Protein AF-A0A519EL42-F1 (afdb_monomer_lite)

Structure (mmCIF, N/CA/C/O backbone):
data_AF-A0A519EL42-F1
#
_entry.id   AF-A0A519EL42-F1
#
loop_
_atom_site.group_PDB
_atom_site.id
_atom_site.type_symbol
_atom_site.label_atom_id
_atom_site.label_alt_id
_atom_site.label_comp_id
_atom_site.label_asym_id
_atom_site.label_entity_id
_atom_site.label_seq_id
_atom_site.pdbx_PDB_ins_code
_atom_site.Cartn_x
_atom_site.Cartn_y
_atom_site.Cartn_z
_atom_site.occupancy
_atom_site.B_iso_or_equiv
_atom_site.auth_seq_id
_atom_site.auth_comp_id
_atom_site.auth_asym_id
_atom_site.auth_atom_id
_atom_site.pdbx_PDB_model_num
ATOM 1 N N . MET A 1 1 ? -7.098 2.807 30.749 1.00 61.97 1 MET A N 1
ATOM 2 C CA . MET A 1 1 ? -7.992 2.210 29.725 1.00 61.97 1 MET A CA 1
ATOM 3 C C . MET A 1 1 ? -7.468 0.814 29.404 1.00 61.97 1 MET A C 1
ATOM 5 O O . MET A 1 1 ? -6.264 0.689 29.241 1.00 61.97 1 MET A O 1
ATOM 9 N N . LYS A 1 2 ? -8.307 -0.233 29.389 1.00 83.88 2 LYS A N 1
ATOM 10 C CA . LYS A 1 2 ? -7.864 -1.605 29.059 1.00 83.88 2 LYS A CA 1
ATOM 11 C C . LYS A 1 2 ? -7.739 -1.771 27.538 1.00 83.88 2 LYS A C 1
ATOM 13 O O . LYS A 1 2 ? -8.546 -1.200 26.808 1.00 83.88 2 LYS A O 1
ATOM 18 N N . GLU A 1 3 ? -6.779 -2.570 27.070 1.00 83.12 3 GLU A N 1
ATOM 19 C CA . GLU A 1 3 ? -6.527 -2.780 25.632 1.00 83.12 3 GLU A CA 1
ATOM 20 C C . GLU A 1 3 ? -7.763 -3.302 24.879 1.00 83.12 3 GLU A C 1
ATOM 22 O O . GLU A 1 3 ? -8.059 -2.838 23.781 1.00 83.12 3 GLU A O 1
ATOM 27 N N . SER A 1 4 ? -8.538 -4.203 25.492 1.00 81.56 4 SER A N 1
ATOM 28 C CA . SER A 1 4 ? -9.790 -4.716 24.916 1.00 81.56 4 SER A CA 1
ATOM 29 C C . SER A 1 4 ? -10.806 -3.607 24.637 1.00 81.56 4 SER A C 1
ATOM 31 O O . SER A 1 4 ? -11.377 -3.550 23.554 1.00 81.56 4 SER A O 1
ATOM 33 N N . VAL A 1 5 ? -10.960 -2.665 25.571 1.00 84.06 5 VAL A N 1
ATOM 34 C CA . VAL A 1 5 ? -11.881 -1.526 25.434 1.00 84.06 5 VAL A CA 1
ATOM 35 C C . VAL A 1 5 ? -11.448 -0.606 24.290 1.00 84.06 5 VAL A C 1
ATOM 37 O O . VAL A 1 5 ? -12.293 -0.146 23.521 1.00 84.06 5 VAL A O 1
ATOM 40 N N . LEU A 1 6 ? -10.139 -0.369 24.140 1.00 81.75 6 LEU A N 1
ATOM 41 C CA . LEU A 1 6 ? -9.594 0.420 23.032 1.00 81.75 6 LEU A CA 1
ATOM 42 C C . LEU A 1 6 ? -9.797 -0.288 21.684 1.00 81.75 6 LEU A C 1
ATOM 44 O O . LEU A 1 6 ? -10.223 0.341 20.716 1.00 81.75 6 LEU A O 1
ATOM 48 N N . ARG A 1 7 ? -9.551 -1.601 21.621 1.00 81.44 7 ARG A N 1
ATOM 49 C CA . ARG A 1 7 ? -9.755 -2.405 20.409 1.00 81.44 7 ARG A CA 1
ATOM 50 C C . ARG A 1 7 ? -11.222 -2.401 19.974 1.00 81.44 7 ARG A C 1
ATOM 52 O O . ARG A 1 7 ? -11.506 -2.163 18.803 1.00 81.44 7 ARG A O 1
ATOM 59 N N . ASP A 1 8 ? -12.151 -2.576 20.910 1.00 81.94 8 ASP A N 1
ATOM 60 C CA . ASP A 1 8 ? -13.593 -2.544 20.639 1.00 81.94 8 ASP A CA 1
ATOM 61 C C . ASP A 1 8 ? -14.073 -1.158 20.197 1.00 81.94 8 ASP A C 1
ATOM 63 O O . ASP A 1 8 ? -14.982 -1.036 19.369 1.00 81.94 8 ASP A O 1
ATOM 67 N N . PHE A 1 9 ? -13.479 -0.093 20.738 1.00 80.69 9 PHE A N 1
ATOM 68 C CA . PHE A 1 9 ? -13.749 1.273 20.300 1.00 80.69 9 PHE A CA 1
ATOM 69 C C . PHE A 1 9 ? -13.265 1.513 18.862 1.00 80.69 9 PHE A C 1
ATOM 71 O O . PHE A 1 9 ? -14.038 1.985 18.028 1.00 80.69 9 PHE A O 1
ATOM 78 N N . LEU A 1 10 ? -12.031 1.115 18.535 1.00 79.06 10 LEU A N 1
ATOM 79 C CA . LEU A 1 10 ? -11.478 1.238 17.181 1.00 79.06 10 LEU A CA 1
ATOM 80 C C . LEU A 1 10 ? -12.232 0.366 16.167 1.00 79.06 10 LEU A C 1
ATOM 82 O O . LEU A 1 10 ? -12.498 0.811 15.051 1.00 79.06 10 LEU A O 1
ATOM 86 N N . HIS A 1 11 ? -12.677 -0.830 16.560 1.00 74.25 11 HIS A N 1
ATOM 87 C CA . HIS A 1 11 ? -13.576 -1.644 15.742 1.00 74.25 11 HIS A CA 1
ATOM 88 C C . HIS A 1 11 ? -14.911 -0.941 15.477 1.00 74.25 11 HIS A C 1
ATOM 90 O O . HIS A 1 11 ? -15.387 -0.949 14.341 1.00 74.25 11 HIS A O 1
ATOM 96 N N . ARG A 1 12 ? -15.508 -0.285 16.481 1.00 77.25 12 ARG A N 1
ATOM 97 C CA . ARG A 1 12 ? -16.734 0.504 16.289 1.00 77.25 12 ARG A CA 1
ATOM 98 C C . ARG A 1 12 ? -16.507 1.685 15.347 1.00 77.25 12 ARG A C 1
ATOM 100 O O . ARG A 1 12 ? -17.298 1.864 14.429 1.00 77.25 12 ARG A O 1
ATOM 107 N N . LYS A 1 13 ? -15.401 2.416 15.496 1.00 75.56 13 LYS A N 1
ATOM 108 C CA . LYS A 1 13 ? -15.017 3.496 14.574 1.00 75.56 13 LYS A CA 1
ATOM 109 C C . LYS A 1 13 ? -14.690 3.010 13.162 1.00 75.56 13 LYS A C 1
ATOM 111 O O . LYS A 1 13 ? -14.940 3.729 12.205 1.00 75.56 13 LYS A O 1
ATOM 116 N N . SER A 1 14 ? -14.243 1.765 12.985 1.00 71.44 14 SER A N 1
ATOM 117 C CA . SER A 1 14 ? -14.076 1.224 11.630 1.00 71.44 14 SER A CA 1
ATOM 118 C C . SER A 1 14 ? -15.389 1.036 10.877 1.00 71.44 14 SER A C 1
ATOM 120 O O . SER A 1 14 ? -15.399 1.077 9.650 1.00 71.44 14 SER A O 1
ATOM 122 N N . ARG A 1 15 ? -16.516 0.910 11.593 1.00 71.56 15 ARG A N 1
ATOM 123 C CA . ARG A 1 15 ? -17.845 0.840 10.971 1.00 71.56 15 ARG A CA 1
ATOM 124 C C . ARG A 1 15 ? -18.302 2.186 10.408 1.00 71.56 15 ARG A C 1
ATOM 126 O O . ARG A 1 15 ? -19.124 2.184 9.503 1.00 71.56 15 ARG A O 1
ATOM 133 N N . THR A 1 16 ? -17.764 3.308 10.901 1.00 74.31 16 THR A N 1
ATOM 134 C CA . THR A 1 16 ? -18.020 4.644 10.328 1.00 74.31 16 THR A CA 1
ATOM 135 C C . THR A 1 16 ? -17.055 4.990 9.191 1.00 74.31 16 THR A C 1
ATOM 137 O O . THR A 1 16 ? -17.191 6.037 8.570 1.00 74.31 16 THR A O 1
ATOM 140 N N . GLY A 1 17 ? -16.085 4.116 8.889 1.00 72.81 17 GLY A N 1
ATOM 141 C CA . GLY A 1 17 ? -15.103 4.312 7.820 1.00 72.81 17 GLY A CA 1
ATOM 142 C C . GLY A 1 17 ? -13.946 5.254 8.173 1.00 72.81 17 GLY A C 1
ATOM 143 O O . GLY A 1 17 ? -13.022 5.379 7.377 1.00 72.81 17 GLY A O 1
ATOM 144 N N . GLU A 1 18 ? -13.942 5.873 9.358 1.00 80.44 18 GLU A N 1
ATOM 145 C CA . GLU A 1 18 ? -12.876 6.791 9.805 1.00 80.44 18 GLU A CA 1
ATOM 146 C C . GLU A 1 18 ? -11.527 6.072 9.990 1.00 80.44 18 GLU A C 1
ATOM 148 O O . GLU A 1 18 ? -10.462 6.624 9.703 1.00 80.44 18 GLU A O 1
ATOM 153 N N . VAL A 1 19 ? -11.568 4.811 10.431 1.00 87.69 19 VAL A N 1
ATOM 154 C CA . VAL A 1 19 ? -10.394 3.946 10.609 1.00 87.69 19 VAL A CA 1
ATOM 155 C C . VAL A 1 19 ? -10.574 2.626 9.873 1.00 87.69 19 VAL A C 1
ATOM 157 O O . VAL A 1 19 ? -11.671 2.086 9.787 1.00 87.69 19 VAL A O 1
ATOM 160 N N . MET A 1 20 ? -9.487 2.051 9.377 1.00 90.00 20 MET A N 1
ATOM 161 C CA . MET A 1 20 ? -9.489 0.725 8.770 1.00 90.00 20 MET A CA 1
ATOM 162 C C . MET A 1 20 ? -8.494 -0.186 9.470 1.00 90.00 20 MET A C 1
ATOM 164 O O . MET A 1 20 ? -7.409 0.226 9.887 1.00 90.00 20 MET A O 1
ATOM 168 N N . ARG A 1 21 ? -8.880 -1.454 9.586 1.00 90.00 21 ARG A N 1
ATOM 169 C CA . ARG A 1 21 ? -8.042 -2.502 10.158 1.00 90.00 21 ARG A CA 1
ATOM 170 C C . ARG A 1 21 ? -7.000 -2.946 9.131 1.00 90.00 21 ARG A C 1
ATOM 172 O O . ARG A 1 21 ? -7.351 -3.524 8.104 1.00 90.00 21 ARG A O 1
ATOM 179 N N . VAL A 1 22 ? -5.730 -2.692 9.426 1.00 91.75 22 VAL A N 1
ATOM 180 C CA . VAL A 1 22 ? -4.594 -3.093 8.582 1.00 91.75 22 VAL A CA 1
ATOM 181 C C . VAL A 1 22 ? -4.196 -4.533 8.912 1.00 91.75 22 VAL A C 1
ATOM 183 O O . VAL A 1 22 ? -4.149 -5.375 8.018 1.00 91.75 22 VAL A O 1
ATOM 186 N N . THR A 1 23 ? -4.023 -4.832 10.202 1.00 90.75 23 THR A N 1
ATOM 187 C CA . THR A 1 23 ? -3.742 -6.171 10.755 1.00 90.75 23 THR A CA 1
ATOM 188 C C . THR A 1 23 ? -4.623 -6.452 11.970 1.00 90.75 23 THR A C 1
ATOM 190 O O . THR A 1 23 ? -5.466 -5.636 12.348 1.00 90.75 23 THR A O 1
ATOM 193 N N . ALA A 1 24 ? -4.455 -7.613 12.609 1.00 83.94 24 ALA A N 1
ATOM 194 C CA . ALA A 1 24 ? -5.244 -7.973 13.783 1.00 83.94 24 ALA A CA 1
ATOM 195 C C . ALA A 1 24 ? -5.125 -6.948 14.931 1.00 83.94 24 ALA A C 1
ATOM 197 O O . ALA A 1 24 ? -6.115 -6.683 15.617 1.00 83.94 24 ALA A O 1
ATOM 198 N N . ASP A 1 25 ? -3.942 -6.361 15.069 1.00 86.88 25 ASP A N 1
ATOM 199 C CA . ASP A 1 25 ? -3.472 -5.460 16.121 1.00 86.88 25 ASP A CA 1
ATOM 200 C C . ASP A 1 25 ? -3.336 -3.992 15.670 1.00 86.88 25 ASP A C 1
ATOM 202 O O . ASP A 1 25 ? -3.055 -3.124 16.494 1.00 86.88 25 ASP A O 1
ATOM 206 N N . ARG A 1 26 ? -3.550 -3.682 14.382 1.00 88.06 26 ARG A N 1
ATOM 207 C CA . ARG A 1 26 ? -3.307 -2.341 13.827 1.00 88.06 26 ARG A CA 1
ATOM 208 C C . ARG A 1 26 ? -4.513 -1.763 13.112 1.00 88.06 26 ARG A C 1
ATOM 210 O O . ARG A 1 26 ? -5.044 -2.345 12.165 1.00 88.06 26 ARG A O 1
ATOM 217 N N . PHE A 1 27 ? -4.845 -0.540 13.499 1.00 90.12 27 PHE A N 1
ATOM 218 C CA . PHE A 1 27 ? -5.794 0.321 12.810 1.00 90.12 27 PHE A CA 1
ATOM 219 C C . PHE A 1 27 ? -5.064 1.548 12.276 1.00 90.12 27 PHE A C 1
ATOM 221 O O . PHE A 1 27 ? -4.084 2.004 12.864 1.00 90.12 27 PHE A O 1
ATOM 228 N N . CYS A 1 28 ? -5.536 2.072 11.156 1.00 91.50 28 CYS A N 1
ATOM 229 C CA . CYS A 1 28 ? -5.022 3.295 10.561 1.00 91.50 28 CYS A CA 1
ATOM 230 C C . CYS A 1 28 ? -6.194 4.177 10.144 1.00 91.50 28 CYS A C 1
ATOM 232 O O . CYS A 1 28 ? -7.254 3.658 9.791 1.00 91.50 28 CYS A O 1
ATOM 234 N N . LEU A 1 29 ? -6.015 5.495 10.181 1.00 92.38 29 LEU A N 1
ATOM 235 C CA . LEU A 1 29 ? -7.002 6.413 9.624 1.00 92.38 29 LEU A CA 1
ATOM 236 C C . LEU A 1 29 ? -7.141 6.148 8.126 1.00 92.38 29 LEU A C 1
ATOM 238 O O . LEU A 1 29 ? -6.150 5.912 7.430 1.00 92.38 29 LEU A O 1
ATOM 242 N N . ARG A 1 30 ? -8.374 6.206 7.627 1.00 93.44 30 ARG A N 1
ATOM 243 C CA . ARG A 1 30 ? -8.647 6.021 6.200 1.00 93.44 30 ARG A CA 1
ATOM 244 C C . ARG A 1 30 ? -7.909 7.047 5.341 1.00 93.44 30 ARG A C 1
ATOM 246 O O . ARG A 1 30 ? -7.338 6.673 4.324 1.00 93.44 30 ARG A O 1
ATOM 253 N N . GLU A 1 31 ? -7.835 8.295 5.797 1.00 93.25 31 GLU A N 1
ATOM 254 C CA . GLU A 1 31 ? -7.066 9.360 5.144 1.00 93.25 31 GLU A CA 1
ATOM 255 C C . GLU A 1 31 ? -5.569 9.022 5.055 1.00 93.25 31 GLU A C 1
ATOM 257 O O . GLU A 1 31 ? -4.955 9.146 3.996 1.00 93.25 31 GLU A O 1
ATOM 262 N N . THR A 1 32 ? -4.975 8.517 6.139 1.00 94.94 32 THR A N 1
ATOM 263 C CA . THR A 1 32 ? -3.572 8.080 6.131 1.00 94.94 32 THR A CA 1
ATOM 264 C C . THR A 1 32 ? -3.357 6.949 5.130 1.00 94.94 32 THR A C 1
ATOM 266 O O . THR A 1 32 ? -2.384 6.973 4.379 1.00 94.94 32 THR A O 1
ATOM 269 N N . LEU A 1 33 ? -4.274 5.979 5.069 1.00 96.56 33 LEU A N 1
ATOM 270 C CA . LEU A 1 33 ? -4.209 4.907 4.077 1.00 96.56 33 LEU A CA 1
ATOM 271 C C . LEU A 1 33 ? -4.348 5.428 2.649 1.00 96.56 33 LEU A C 1
ATOM 273 O O . LEU A 1 33 ? -3.651 4.921 1.777 1.00 96.56 33 LEU A O 1
ATOM 277 N N . ALA A 1 34 ? -5.189 6.436 2.408 1.00 97.12 34 ALA A N 1
ATOM 278 C CA . ALA A 1 34 ? -5.310 7.070 1.101 1.00 97.12 34 ALA A CA 1
ATOM 279 C C . ALA A 1 34 ? -3.977 7.698 0.666 1.00 97.12 34 ALA A C 1
ATOM 281 O O . ALA A 1 34 ? -3.514 7.439 -0.442 1.00 97.12 34 ALA A O 1
ATOM 282 N N . ARG A 1 35 ? -3.298 8.434 1.559 1.00 97.00 35 ARG A N 1
ATOM 283 C CA . ARG A 1 35 ? -1.971 9.025 1.284 1.00 97.00 35 ARG A CA 1
ATOM 284 C C . ARG A 1 35 ? -0.900 7.969 1.011 1.00 97.00 35 ARG A C 1
ATOM 286 O O . ARG A 1 35 ? -0.086 8.131 0.108 1.00 97.00 35 ARG A O 1
ATOM 293 N N . VAL A 1 36 ? -0.906 6.880 1.782 1.00 97.31 36 VAL A N 1
ATOM 294 C CA . VAL A 1 36 ? 0.017 5.746 1.602 1.00 97.31 36 VAL A CA 1
ATOM 295 C C . VAL A 1 36 ? -0.262 5.016 0.279 1.00 97.31 36 VAL A C 1
ATOM 297 O O . VAL A 1 36 ? 0.673 4.671 -0.440 1.00 97.31 36 VAL A O 1
ATOM 300 N N . ALA A 1 37 ? -1.533 4.799 -0.070 1.00 97.81 37 ALA A N 1
ATOM 301 C CA . ALA A 1 37 ? -1.938 4.161 -1.324 1.00 97.81 37 ALA A CA 1
ATOM 302 C C . ALA A 1 37 ? -1.587 5.022 -2.543 1.00 97.81 37 ALA A C 1
ATOM 304 O O . ALA A 1 37 ? -1.113 4.491 -3.546 1.00 97.81 37 ALA A O 1
ATOM 305 N N . ALA A 1 38 ? -1.738 6.344 -2.430 1.00 97.62 38 ALA A N 1
ATOM 306 C CA . ALA A 1 38 ? -1.374 7.303 -3.467 1.00 97.62 38 ALA A CA 1
ATOM 307 C C . ALA A 1 38 ? 0.121 7.248 -3.839 1.00 97.62 38 ALA A C 1
ATOM 309 O O . ALA A 1 38 ? 0.490 7.577 -4.966 1.00 97.62 38 ALA A O 1
ATOM 310 N N . THR A 1 39 ? 0.991 6.779 -2.937 1.00 97.62 39 THR A N 1
ATOM 311 C CA . THR A 1 39 ? 2.419 6.586 -3.225 1.00 97.62 39 THR A CA 1
ATOM 312 C C . THR A 1 39 ? 2.686 5.397 -4.156 1.00 97.62 39 THR A C 1
ATOM 314 O O . THR A 1 39 ? 3.633 5.454 -4.935 1.00 97.62 39 THR A O 1
ATOM 317 N N . ALA A 1 40 ? 1.867 4.338 -4.156 1.00 97.19 40 ALA A N 1
ATOM 318 C CA . ALA A 1 40 ? 2.135 3.143 -4.969 1.00 97.19 40 ALA A CA 1
ATOM 319 C C . ALA A 1 40 ? 2.181 3.416 -6.493 1.00 97.19 40 ALA A C 1
ATOM 321 O O . ALA A 1 40 ? 3.151 2.989 -7.123 1.00 97.19 40 ALA A O 1
ATOM 322 N N . PRO A 1 41 ? 1.236 4.175 -7.091 1.00 96.88 41 PRO A N 1
ATOM 323 C CA . PRO A 1 41 ? 1.343 4.605 -8.485 1.00 96.88 41 PRO A CA 1
ATOM 324 C C . PRO A 1 41 ? 2.621 5.392 -8.787 1.00 96.88 41 PRO A C 1
ATOM 326 O O . PRO A 1 41 ? 3.211 5.187 -9.838 1.00 96.88 41 PRO A O 1
ATOM 329 N N . GLN A 1 42 ? 3.085 6.248 -7.870 1.00 95.94 42 GLN A N 1
ATOM 330 C CA . GLN A 1 42 ? 4.314 7.030 -8.069 1.00 95.94 42 GLN A CA 1
ATOM 331 C C . GLN A 1 42 ? 5.548 6.128 -8.125 1.00 95.94 42 GLN A C 1
ATOM 333 O O . GLN A 1 42 ? 6.409 6.298 -8.983 1.00 95.94 42 GLN A O 1
ATOM 338 N N . VAL A 1 43 ? 5.607 5.121 -7.249 1.00 96.62 43 VAL A N 1
ATOM 339 C CA . VAL A 1 43 ? 6.693 4.136 -7.273 1.00 96.62 43 VAL A CA 1
ATOM 340 C C . VAL A 1 43 ? 6.640 3.312 -8.558 1.00 96.62 43 VAL A C 1
ATOM 342 O O . VAL A 1 43 ? 7.675 3.116 -9.183 1.00 96.62 43 VAL A O 1
ATOM 345 N N . ALA A 1 44 ? 5.455 2.874 -8.988 1.00 96.75 44 ALA A N 1
ATOM 346 C CA . ALA A 1 44 ? 5.293 2.166 -10.257 1.00 96.75 44 ALA A CA 1
ATOM 347 C C . ALA A 1 44 ? 5.735 3.017 -11.462 1.00 96.75 44 ALA A C 1
ATOM 349 O O . ALA A 1 44 ? 6.411 2.511 -12.343 1.00 96.75 44 ALA A O 1
ATOM 350 N N . LEU A 1 45 ? 5.405 4.313 -11.489 1.00 95.94 45 LEU A N 1
ATOM 351 C CA . LEU A 1 45 ? 5.819 5.228 -12.562 1.00 95.94 45 LEU A CA 1
ATOM 352 C C . LEU A 1 45 ? 7.330 5.493 -12.583 1.00 95.94 45 LEU A C 1
ATOM 354 O O . LEU A 1 45 ? 7.866 5.883 -13.614 1.00 95.94 45 LEU A O 1
ATOM 358 N N . SER A 1 46 ? 8.017 5.285 -11.457 1.00 94.69 46 SER A N 1
ATOM 359 C CA . SER A 1 46 ? 9.477 5.399 -11.381 1.00 94.69 46 SER A CA 1
ATOM 360 C C . SER A 1 46 ? 10.223 4.171 -11.922 1.00 94.69 46 SER A C 1
ATOM 362 O O . SER A 1 46 ? 11.452 4.180 -11.957 1.00 94.69 46 SER A O 1
ATOM 364 N N . THR A 1 47 ? 9.510 3.113 -12.326 1.00 95.38 47 THR A N 1
ATOM 365 C CA . THR A 1 47 ? 10.095 1.906 -12.919 1.00 95.38 47 THR A CA 1
ATOM 366 C C . THR A 1 47 ? 9.687 1.754 -14.381 1.00 95.38 47 THR A C 1
ATOM 368 O O . THR A 1 47 ? 8.582 2.115 -14.776 1.00 95.38 47 THR A O 1
ATOM 371 N N . GLU A 1 48 ? 10.583 1.207 -15.204 1.00 92.69 48 GLU A N 1
ATOM 372 C CA . GLU A 1 48 ? 10.368 1.107 -16.657 1.00 92.69 48 GLU A CA 1
ATOM 373 C C . GLU A 1 48 ? 9.202 0.182 -17.034 1.00 92.69 48 GLU A C 1
ATOM 375 O O . GLU A 1 48 ? 8.499 0.428 -18.010 1.00 92.69 48 GLU A O 1
ATOM 380 N N . ASP A 1 49 ? 8.978 -0.879 -16.256 1.00 94.88 49 ASP A N 1
ATOM 381 C CA . ASP A 1 49 ? 7.954 -1.890 -16.528 1.00 94.88 49 ASP A CA 1
ATOM 382 C C . ASP A 1 49 ? 6.653 -1.679 -15.733 1.00 94.88 49 ASP A C 1
ATOM 384 O O . ASP A 1 49 ? 5.720 -2.479 -15.845 1.00 94.88 49 ASP A O 1
ATOM 388 N N . GLY A 1 50 ? 6.570 -0.619 -14.920 1.00 96.12 50 GLY A N 1
ATOM 389 C CA . GLY A 1 50 ? 5.417 -0.339 -14.062 1.00 96.12 50 GLY A CA 1
ATOM 390 C C . GLY A 1 50 ? 5.271 -1.291 -12.869 1.00 96.12 50 GLY A C 1
ATOM 391 O O . GLY A 1 50 ? 4.244 -1.265 -12.178 1.00 96.12 50 GLY A O 1
ATOM 392 N N . PHE A 1 51 ? 6.266 -2.149 -12.610 1.00 97.88 51 PHE A N 1
ATOM 393 C CA . PHE A 1 51 ? 6.300 -3.021 -11.441 1.00 97.88 51 PHE A CA 1
ATOM 394 C C . PHE A 1 51 ? 7.206 -2.453 -10.354 1.00 97.88 51 PHE A C 1
ATOM 396 O O . PHE A 1 51 ? 8.306 -1.980 -10.617 1.00 97.88 51 PHE A O 1
ATOM 403 N N . PHE A 1 52 ? 6.795 -2.599 -9.098 1.00 98.12 52 PHE A N 1
ATOM 404 C CA . PHE A 1 52 ? 7.595 -2.209 -7.943 1.00 98.12 52 PHE A CA 1
ATOM 405 C C . PHE A 1 52 ? 7.717 -3.340 -6.921 1.00 98.12 52 PHE A C 1
ATOM 407 O O . PHE A 1 52 ? 6.847 -4.201 -6.772 1.00 98.12 52 PHE A O 1
ATOM 414 N N . THR A 1 53 ? 8.821 -3.345 -6.187 1.00 98.00 53 THR A N 1
ATOM 415 C CA . THR A 1 53 ? 9.077 -4.268 -5.078 1.00 98.00 53 THR A CA 1
ATOM 416 C C . THR A 1 53 ? 8.542 -3.709 -3.762 1.00 98.00 53 THR A C 1
ATOM 418 O O . THR A 1 53 ? 8.381 -2.501 -3.583 1.00 98.00 53 THR A O 1
ATOM 421 N N . ALA A 1 54 ? 8.344 -4.585 -2.774 1.00 97.25 54 ALA A N 1
ATOM 422 C CA . ALA A 1 54 ? 8.024 -4.144 -1.414 1.00 97.25 54 ALA A CA 1
ATOM 423 C C . ALA A 1 54 ? 9.116 -3.239 -0.807 1.00 97.25 54 ALA A C 1
ATOM 425 O O . ALA A 1 54 ? 8.813 -2.424 0.058 1.00 97.25 54 ALA A O 1
ATOM 426 N N . ALA A 1 55 ? 10.371 -3.377 -1.256 1.00 96.94 55 ALA A N 1
ATOM 427 C CA . ALA A 1 55 ? 11.473 -2.527 -0.825 1.00 96.94 55 ALA A CA 1
ATOM 428 C C . ALA A 1 55 ? 11.319 -1.095 -1.345 1.00 96.94 55 ALA A C 1
ATOM 430 O O . ALA A 1 55 ? 11.271 -0.176 -0.538 1.00 96.94 55 ALA A O 1
ATOM 431 N N . GLN A 1 56 ? 11.116 -0.927 -2.654 1.00 97.31 56 GLN A N 1
ATOM 432 C CA . GLN A 1 56 ? 10.893 0.391 -3.259 1.00 97.31 56 GLN A CA 1
ATOM 433 C C . GLN A 1 56 ? 9.682 1.102 -2.645 1.00 97.31 56 GLN A C 1
ATOM 435 O O . GLN A 1 56 ? 9.753 2.283 -2.325 1.00 97.31 56 GLN A O 1
ATOM 440 N N . PHE A 1 57 ? 8.586 0.373 -2.409 1.00 97.56 57 PHE A N 1
ATOM 441 C CA . PHE A 1 57 ? 7.415 0.950 -1.752 1.00 97.56 57 PHE A CA 1
ATOM 442 C C . PHE A 1 57 ? 7.698 1.373 -0.307 1.00 97.56 57 PHE A C 1
ATOM 444 O O . PHE A 1 57 ? 7.357 2.488 0.075 1.00 97.56 57 PHE A O 1
ATOM 451 N N . ARG A 1 58 ? 8.340 0.506 0.490 1.00 96.69 58 ARG A N 1
ATOM 452 C CA . ARG A 1 58 ? 8.752 0.808 1.871 1.00 96.69 58 ARG A CA 1
ATOM 453 C C . ARG A 1 58 ? 9.597 2.078 1.925 1.00 96.69 58 ARG A C 1
ATOM 455 O O . ARG A 1 58 ? 9.331 2.935 2.766 1.00 96.69 58 ARG A O 1
ATOM 462 N N . ASP A 1 59 ? 10.591 2.161 1.047 1.00 95.81 59 ASP A N 1
ATOM 463 C CA . ASP A 1 59 ? 11.521 3.282 0.992 1.00 95.81 59 ASP A CA 1
ATOM 464 C C . ASP A 1 59 ? 10.777 4.558 0.591 1.00 95.81 59 ASP A C 1
ATOM 466 O O . ASP A 1 59 ? 10.978 5.589 1.213 1.00 95.81 59 ASP A O 1
ATOM 470 N N . ALA A 1 60 ? 9.814 4.488 -0.330 1.00 95.56 60 ALA A N 1
ATOM 471 C CA . ALA A 1 60 ? 9.002 5.644 -0.710 1.00 95.56 60 ALA A CA 1
ATOM 472 C C . ALA A 1 60 ? 8.086 6.170 0.412 1.00 95.56 60 ALA A C 1
ATOM 474 O O . ALA A 1 60 ? 7.830 7.370 0.475 1.00 95.56 60 ALA A O 1
ATOM 475 N N . ILE A 1 61 ? 7.586 5.303 1.300 1.00 95.44 61 ILE A N 1
ATOM 476 C CA . ILE A 1 61 ? 6.696 5.711 2.405 1.00 95.44 61 ILE A CA 1
ATOM 477 C C . ILE A 1 61 ? 7.431 5.961 3.730 1.00 95.44 61 ILE A C 1
ATOM 479 O O . ILE A 1 61 ? 6.796 6.363 4.704 1.00 95.44 61 ILE A O 1
ATOM 483 N N . GLY A 1 62 ? 8.738 5.687 3.802 1.00 93.50 62 GLY A N 1
ATOM 484 C CA . GLY A 1 62 ? 9.562 5.940 4.988 1.00 93.50 62 GLY A CA 1
ATOM 485 C C . GLY A 1 62 ? 9.180 5.118 6.225 1.00 93.50 62 GLY A C 1
ATOM 486 O O . GLY A 1 62 ? 9.240 5.626 7.343 1.00 93.50 62 GLY A O 1
ATOM 487 N N . THR A 1 63 ? 8.750 3.862 6.056 1.00 91.12 63 THR A N 1
ATOM 488 C CA . THR A 1 63 ? 8.349 2.992 7.184 1.00 91.12 63 THR A CA 1
ATOM 489 C C . THR A 1 63 ? 9.213 1.736 7.304 1.00 91.12 63 THR A C 1
ATOM 491 O O . THR A 1 63 ? 9.995 1.402 6.418 1.00 91.12 63 THR A O 1
ATOM 494 N N . GLY A 1 64 ? 9.067 0.994 8.405 1.00 92.06 64 GLY A N 1
ATOM 495 C CA . GLY A 1 64 ? 9.704 -0.316 8.559 1.00 92.06 64 GLY A CA 1
ATOM 496 C C . GLY A 1 64 ? 9.124 -1.382 7.617 1.00 92.06 64 GLY A C 1
ATOM 497 O O . GLY A 1 64 ? 7.954 -1.332 7.232 1.00 92.06 64 GLY A O 1
ATOM 498 N N . ARG A 1 65 ? 9.925 -2.411 7.299 1.00 92.69 65 ARG A N 1
ATOM 499 C CA . ARG A 1 65 ? 9.552 -3.506 6.376 1.00 92.69 65 ARG A CA 1
ATOM 500 C C . ARG A 1 65 ? 8.208 -4.159 6.713 1.00 92.69 65 ARG A C 1
ATOM 502 O O . ARG A 1 65 ? 7.404 -4.360 5.810 1.00 92.69 65 ARG A O 1
ATOM 509 N N . GLY A 1 66 ? 7.974 -4.498 7.982 1.00 95.19 66 GLY A N 1
ATOM 510 C CA . GLY A 1 66 ? 6.742 -5.177 8.396 1.00 95.19 66 GLY A CA 1
ATOM 511 C C . GLY A 1 66 ? 5.494 -4.339 8.118 1.00 95.19 66 GLY A C 1
ATOM 512 O O . GLY A 1 66 ? 4.527 -4.833 7.550 1.00 95.19 66 GLY A O 1
ATOM 513 N N . LEU A 1 67 ? 5.547 -3.041 8.432 1.00 94.94 67 LEU A N 1
ATOM 514 C CA . LEU A 1 67 ? 4.419 -2.140 8.210 1.00 94.94 67 LEU A CA 1
ATOM 515 C C . LEU A 1 67 ? 4.137 -1.931 6.716 1.00 94.94 67 LEU A C 1
ATOM 517 O O . LEU A 1 67 ? 2.980 -1.985 6.304 1.00 94.94 67 LEU A O 1
ATOM 521 N N . ALA A 1 68 ? 5.183 -1.768 5.903 1.00 97.06 68 ALA A N 1
ATOM 522 C CA . ALA A 1 68 ? 5.040 -1.654 4.455 1.00 97.06 68 ALA A CA 1
ATOM 523 C C . ALA A 1 68 ? 4.382 -2.899 3.836 1.00 97.06 68 ALA A C 1
ATOM 525 O O . ALA A 1 68 ? 3.499 -2.770 2.990 1.00 97.06 68 ALA A O 1
ATOM 526 N N . ILE A 1 69 ? 4.764 -4.101 4.284 1.00 97.06 69 ILE A N 1
ATOM 527 C CA . ILE A 1 69 ? 4.146 -5.354 3.825 1.00 97.06 69 ILE A CA 1
ATOM 528 C C . ILE A 1 69 ? 2.664 -5.394 4.200 1.00 97.06 69 ILE A C 1
ATOM 530 O O . ILE A 1 69 ? 1.842 -5.665 3.330 1.00 97.06 69 ILE A O 1
ATOM 534 N N . HIS A 1 70 ? 2.307 -5.054 5.441 1.00 97.56 70 HIS A N 1
ATOM 535 C CA . HIS A 1 70 ? 0.907 -5.056 5.870 1.00 97.56 70 HIS A CA 1
ATOM 536 C C . HIS A 1 70 ? 0.034 -4.073 5.074 1.00 97.56 70 HIS A C 1
ATOM 538 O O . HIS A 1 70 ? -1.114 -4.386 4.755 1.00 97.56 70 HIS A O 1
ATOM 544 N N . TYR A 1 71 ? 0.563 -2.896 4.718 1.00 97.75 71 TYR A N 1
ATOM 545 C CA . TYR A 1 71 ? -0.146 -1.977 3.823 1.00 97.75 71 TYR A CA 1
ATOM 546 C C . TYR A 1 71 ? -0.339 -2.577 2.433 1.00 97.75 71 TYR A C 1
ATOM 548 O O . TYR A 1 71 ? -1.452 -2.547 1.914 1.00 97.75 71 TYR A O 1
ATOM 556 N N . LEU A 1 72 ? 0.701 -3.183 1.856 1.00 98.00 72 LEU A N 1
ATOM 557 C CA . LEU A 1 72 ? 0.594 -3.834 0.551 1.00 98.00 72 LEU A CA 1
ATOM 558 C C . LEU A 1 72 ? -0.400 -5.001 0.560 1.00 98.00 72 LEU A C 1
ATOM 560 O O . LEU A 1 72 ? -1.164 -5.145 -0.382 1.00 98.00 72 LEU A O 1
ATOM 564 N N . GLU A 1 73 ? -0.458 -5.799 1.624 1.00 97.69 73 GLU A N 1
ATOM 565 C CA . GLU A 1 73 ? -1.443 -6.881 1.763 1.00 97.69 73 GLU A CA 1
ATOM 566 C C . GLU A 1 73 ? -2.878 -6.361 1.901 1.00 97.69 73 GLU A C 1
ATOM 568 O O . GLU A 1 73 ? -3.825 -6.972 1.400 1.00 97.69 73 GLU A O 1
ATOM 573 N N . LEU A 1 74 ? -3.072 -5.226 2.578 1.00 97.31 74 LEU A N 1
ATOM 574 C CA . LEU A 1 74 ? -4.363 -4.543 2.590 1.00 97.31 74 LEU A CA 1
ATOM 575 C C . LEU A 1 74 ? -4.732 -4.050 1.184 1.00 97.31 74 LEU A C 1
ATOM 577 O O . LEU A 1 74 ? -5.858 -4.259 0.744 1.00 97.31 74 LEU A O 1
ATOM 581 N N . PHE A 1 75 ? -3.797 -3.430 0.469 1.00 98.00 75 PHE A N 1
ATOM 582 C CA . PHE A 1 75 ? -4.026 -2.898 -0.875 1.00 98.00 75 PHE A CA 1
ATOM 583 C C . PHE A 1 75 ? -4.266 -3.994 -1.911 1.00 98.00 75 PHE A C 1
ATOM 585 O O . PHE A 1 75 ? -5.141 -3.830 -2.760 1.00 98.00 75 PHE A O 1
ATOM 592 N N . ASP A 1 76 ? -3.595 -5.138 -1.776 1.00 98.00 76 ASP A N 1
ATOM 593 C CA . ASP A 1 76 ? -3.850 -6.334 -2.574 1.00 98.00 76 ASP A CA 1
ATOM 594 C C . ASP A 1 76 ? -5.299 -6.821 -2.357 1.00 98.00 76 ASP A C 1
ATOM 596 O O . ASP A 1 76 ? -6.023 -7.072 -3.320 1.00 98.00 76 ASP A O 1
ATOM 600 N N . ARG A 1 77 ? -5.780 -6.866 -1.101 1.00 96.31 77 ARG A N 1
ATOM 601 C CA . ARG A 1 77 ? -7.178 -7.230 -0.778 1.00 96.31 77 ARG A CA 1
ATOM 602 C C . ARG A 1 77 ? -8.208 -6.231 -1.306 1.00 96.31 77 ARG A C 1
ATOM 604 O O . ARG A 1 77 ? -9.312 -6.631 -1.662 1.00 96.31 77 ARG A O 1
ATOM 611 N N . LEU A 1 78 ? -7.866 -4.944 -1.345 1.00 95.75 78 LEU A N 1
ATOM 612 C CA . LEU A 1 78 ? -8.721 -3.890 -1.902 1.00 95.75 78 LEU A CA 1
ATOM 613 C C . LEU A 1 78 ? -8.650 -3.816 -3.441 1.00 95.75 78 LEU A C 1
ATOM 615 O O . LEU A 1 78 ? -9.437 -3.101 -4.062 1.00 95.75 78 LEU A O 1
ATOM 619 N N . GLY A 1 79 ? -7.728 -4.555 -4.069 1.00 97.69 79 GLY A N 1
ATOM 620 C CA . GLY A 1 79 ? -7.481 -4.522 -5.511 1.00 97.69 79 GLY A CA 1
ATOM 621 C C . GLY A 1 79 ? -6.769 -3.256 -5.995 1.00 97.69 79 GLY A C 1
ATOM 622 O O . GLY A 1 79 ? -6.808 -2.964 -7.188 1.00 97.69 79 GLY A O 1
ATOM 623 N N . LEU A 1 80 ? -6.144 -2.499 -5.089 1.00 98.00 80 LEU A N 1
ATOM 624 C CA . LEU A 1 80 ? -5.351 -1.300 -5.398 1.00 98.00 80 LEU A CA 1
ATOM 625 C C . LEU A 1 80 ? -3.953 -1.655 -5.905 1.00 98.00 80 LEU A C 1
ATOM 627 O O . LEU A 1 80 ? -3.346 -0.903 -6.661 1.00 98.00 80 LEU A O 1
ATOM 631 N N . THR A 1 81 ? -3.450 -2.817 -5.502 1.00 98.31 81 THR A N 1
ATOM 632 C CA . THR A 1 81 ? -2.220 -3.416 -6.013 1.00 98.31 81 THR A CA 1
ATOM 633 C C . THR A 1 81 ? -2.477 -4.874 -6.368 1.00 98.31 81 THR A C 1
ATOM 635 O O . THR A 1 81 ? -3.431 -5.486 -5.891 1.00 98.31 81 THR A O 1
ATOM 638 N N . GLN A 1 82 ? -1.641 -5.441 -7.233 1.00 98.12 82 GLN A N 1
ATOM 639 C CA . GLN A 1 82 ? -1.686 -6.864 -7.554 1.00 98.12 82 GLN A CA 1
ATOM 640 C C . GLN A 1 82 ? -0.283 -7.455 -7.489 1.00 98.12 82 GLN A C 1
ATOM 642 O O . GLN A 1 82 ? 0.638 -6.941 -8.125 1.00 98.12 82 GLN A O 1
ATOM 647 N N . ARG A 1 83 ? -0.126 -8.539 -6.724 1.00 97.88 83 ARG A N 1
ATOM 648 C CA . ARG A 1 83 ? 1.156 -9.211 -6.489 1.00 97.88 83 ARG A CA 1
ATOM 649 C C . ARG A 1 83 ? 1.509 -10.206 -7.595 1.00 97.88 83 ARG A C 1
ATOM 651 O O . ARG A 1 83 ? 0.718 -11.078 -7.930 1.00 97.88 83 ARG A O 1
ATOM 658 N N . PHE A 1 84 ? 2.748 -10.109 -8.073 1.00 97.00 84 PHE A N 1
ATOM 659 C CA . PHE A 1 84 ? 3.397 -11.005 -9.030 1.00 97.00 84 PHE A CA 1
ATOM 660 C C . PHE A 1 84 ? 4.759 -11.424 -8.459 1.00 97.00 84 PHE A C 1
ATOM 662 O O . PHE A 1 84 ? 5.758 -10.708 -8.572 1.00 97.00 84 PHE A O 1
ATOM 669 N N . GLY A 1 85 ? 4.792 -12.563 -7.762 1.00 95.38 85 GLY A N 1
ATOM 670 C CA . GLY A 1 85 ? 5.978 -13.007 -7.023 1.00 95.38 85 GLY A CA 1
ATOM 671 C C . GLY A 1 85 ? 6.412 -11.982 -5.965 1.00 95.38 85 GLY A C 1
ATOM 672 O O . GLY A 1 85 ? 5.684 -11.719 -5.002 1.00 95.38 85 GLY A O 1
ATOM 673 N N . ASN A 1 86 ? 7.598 -11.394 -6.154 1.00 95.06 86 ASN A N 1
ATOM 674 C CA . ASN A 1 86 ? 8.177 -10.377 -5.262 1.00 95.06 86 ASN A CA 1
ATOM 675 C C . ASN A 1 86 ? 7.867 -8.929 -5.677 1.00 95.06 86 ASN A C 1
ATOM 677 O O . ASN A 1 86 ? 8.267 -7.990 -4.982 1.00 95.06 86 ASN A O 1
ATOM 681 N N . ARG A 1 87 ? 7.158 -8.744 -6.793 1.00 97.69 87 ARG A N 1
ATOM 682 C CA . ARG A 1 87 ? 6.794 -7.438 -7.345 1.00 97.69 87 ARG A CA 1
ATOM 683 C C . ARG A 1 87 ? 5.285 -7.231 -7.320 1.00 97.69 87 ARG A C 1
ATOM 685 O O . ARG A 1 87 ? 4.516 -8.167 -7.095 1.00 97.69 87 ARG A O 1
ATOM 692 N N . ARG A 1 88 ? 4.861 -5.991 -7.528 1.00 98.31 88 ARG A N 1
ATOM 693 C CA . ARG A 1 88 ? 3.466 -5.567 -7.641 1.00 98.31 88 ARG A CA 1
ATOM 694 C C . ARG A 1 88 ? 3.307 -4.571 -8.774 1.00 98.31 88 ARG A C 1
ATOM 696 O O . ARG A 1 88 ? 4.256 -3.868 -9.090 1.00 98.31 88 ARG A O 1
ATOM 703 N N . ARG A 1 89 ? 2.099 -4.492 -9.320 1.00 97.62 89 ARG A N 1
ATOM 704 C CA . ARG A 1 89 ? 1.640 -3.386 -10.172 1.00 97.62 89 ARG A CA 1
ATOM 705 C C . ARG A 1 89 ? 0.447 -2.691 -9.525 1.00 97.62 89 ARG A C 1
ATOM 707 O O . ARG A 1 89 ? -0.227 -3.292 -8.680 1.00 97.62 89 ARG A O 1
ATOM 714 N N . THR A 1 90 ? 0.172 -1.465 -9.945 1.00 97.44 90 THR A N 1
ATOM 715 C CA . THR A 1 90 ? -1.034 -0.722 -9.554 1.00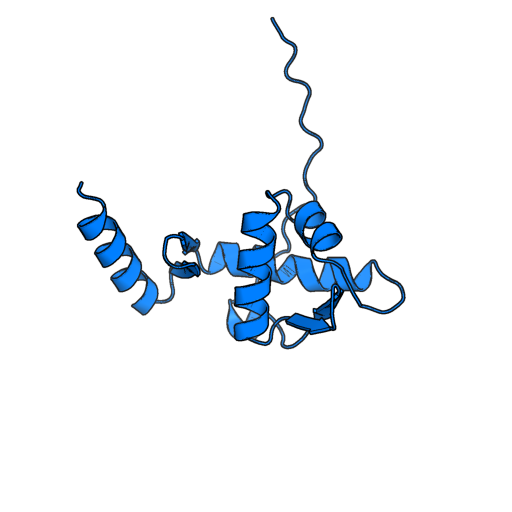 97.44 90 THR A CA 1
ATOM 716 C C . THR A 1 90 ? -2.284 -1.361 -10.170 1.00 97.44 90 THR A C 1
ATOM 718 O O . THR A 1 90 ? -2.248 -1.846 -11.301 1.00 97.44 90 THR A O 1
ATOM 721 N N . GLY A 1 91 ? -3.371 -1.410 -9.402 1.00 96.44 91 GLY A N 1
ATOM 722 C CA . GLY A 1 91 ?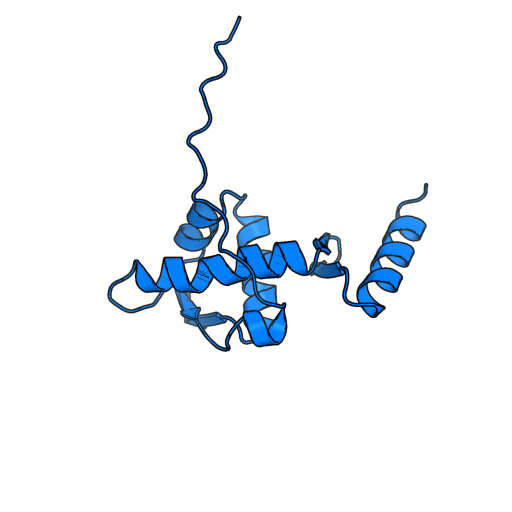 -4.675 -1.937 -9.796 1.00 96.44 91 GLY A CA 1
ATOM 723 C C . GLY A 1 91 ? -5.716 -0.827 -9.941 1.00 96.44 91 GLY A C 1
ATOM 724 O O . GLY A 1 91 ? -5.539 0.102 -10.723 1.00 96.44 91 GLY A O 1
ATOM 725 N N . LYS A 1 92 ? -6.820 -0.943 -9.196 1.00 95.50 92 LYS A N 1
ATOM 726 C CA . LYS A 1 92 ? -7.902 0.050 -9.161 1.00 95.50 92 LYS A CA 1
ATOM 727 C C . LYS A 1 92 ? -7.410 1.394 -8.624 1.00 95.50 92 LYS A C 1
ATOM 729 O O . LYS A 1 92 ? -6.482 1.449 -7.819 1.00 95.50 92 LYS A O 1
ATOM 734 N N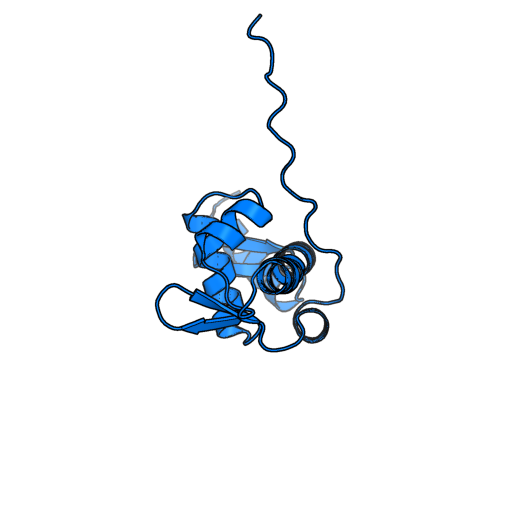 . ASP A 1 93 ? -8.103 2.459 -9.014 1.00 95.31 93 ASP A N 1
ATOM 735 C CA . ASP A 1 93 ? -7.870 3.792 -8.468 1.00 95.31 93 ASP A CA 1
ATOM 736 C C . ASP A 1 93 ? -8.118 3.822 -6.949 1.00 95.31 93 ASP A C 1
ATOM 738 O O . ASP A 1 93 ? -9.212 3.501 -6.469 1.00 95.31 93 ASP A O 1
ATOM 742 N N . PHE A 1 94 ? -7.100 4.232 -6.190 1.00 95.50 94 PHE A N 1
ATOM 743 C CA . PHE A 1 94 ? -7.180 4.329 -4.737 1.00 95.50 94 PHE A CA 1
ATOM 744 C C . PHE A 1 94 ? -8.178 5.398 -4.289 1.00 95.50 94 PHE A C 1
ATOM 746 O O . PHE A 1 94 ? -8.790 5.219 -3.233 1.00 95.50 94 PHE A O 1
ATOM 753 N N . ALA A 1 95 ? -8.370 6.475 -5.062 1.00 94.94 95 ALA A N 1
ATOM 754 C CA . ALA A 1 95 ? -9.24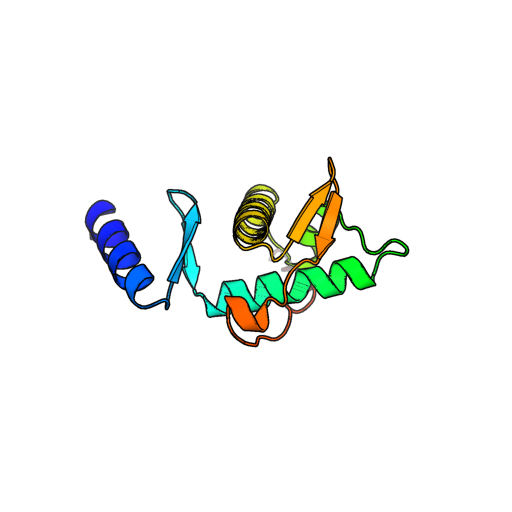1 7.572 -4.657 1.00 94.94 95 ALA A CA 1
ATOM 755 C C . ALA A 1 95 ? -10.700 7.109 -4.575 1.00 94.94 95 ALA A C 1
ATOM 757 O O . ALA A 1 95 ? -11.396 7.435 -3.613 1.00 94.94 95 ALA A O 1
ATOM 758 N N . SER A 1 96 ? -11.130 6.242 -5.495 1.00 92.69 96 SER A N 1
ATOM 759 C CA . SER A 1 96 ? -12.436 5.576 -5.416 1.00 92.69 96 SER A CA 1
ATOM 760 C C . SER A 1 96 ? -12.616 4.714 -4.152 1.00 92.69 96 SER A C 1
ATOM 762 O O . SER A 1 96 ? -13.706 4.654 -3.582 1.00 92.69 96 SER A O 1
ATOM 764 N N . ALA A 1 97 ? -11.550 4.060 -3.677 1.00 91.62 97 ALA A N 1
ATOM 765 C CA . ALA A 1 97 ? -11.615 3.085 -2.588 1.00 91.62 97 ALA A CA 1
ATOM 766 C C . ALA A 1 97 ? -11.343 3.672 -1.198 1.00 91.62 97 ALA A C 1
ATOM 768 O O . ALA A 1 97 ? -11.820 3.108 -0.209 1.00 91.62 97 ALA A O 1
ATOM 769 N N . LEU A 1 98 ? -10.565 4.755 -1.104 1.00 93.62 98 LEU A N 1
ATOM 770 C CA . LEU A 1 98 ? -10.064 5.353 0.141 1.00 93.62 98 LEU A CA 1
ATOM 771 C C . LEU A 1 98 ? -10.339 6.863 0.254 1.00 93.62 98 LEU A C 1
ATOM 773 O O . LEU A 1 98 ? -10.238 7.402 1.353 1.00 93.62 98 LEU A O 1
ATOM 777 N N . GLY A 1 99 ? -10.767 7.515 -0.827 1.00 93.31 99 GLY A N 1
ATOM 778 C CA . GLY A 1 99 ? -10.872 8.971 -0.942 1.00 93.31 99 GLY A CA 1
ATOM 779 C C . GLY A 1 99 ? -9.626 9.585 -1.597 1.00 93.31 99 GLY A C 1
ATOM 780 O O . GLY A 1 99 ? -8.550 8.980 -1.559 1.00 93.31 99 GLY A O 1
ATOM 781 N N . PRO A 1 100 ? -9.748 10.768 -2.225 1.00 94.31 100 PRO A N 1
ATOM 782 C CA . PRO A 1 100 ? -8.616 11.447 -2.841 1.00 94.31 100 PRO A CA 1
ATOM 783 C C . PRO A 1 100 ? -7.602 11.871 -1.776 1.00 94.31 100 PRO A C 1
ATOM 785 O O . PRO A 1 100 ? -7.967 12.346 -0.702 1.00 94.31 100 PRO A O 1
ATOM 788 N N . ALA A 1 101 ? -6.318 11.710 -2.082 1.00 94.81 101 ALA A N 1
ATOM 789 C CA . ALA A 1 101 ? -5.233 12.094 -1.195 1.00 94.81 101 ALA A CA 1
ATOM 790 C C . ALA A 1 101 ? -3.951 12.337 -1.987 1.00 94.81 101 ALA A C 1
ATOM 792 O O . ALA A 1 101 ? -3.710 11.700 -3.012 1.00 94.81 101 ALA A O 1
ATOM 793 N N . GLN A 1 102 ? -3.105 13.226 -1.472 1.00 92.06 102 GLN A N 1
ATOM 794 C CA . GLN A 1 102 ? -1.764 13.413 -2.009 1.00 92.06 102 GLN A CA 1
ATOM 795 C C . GLN A 1 102 ? -0.842 12.281 -1.514 1.00 92.06 102 GLN A C 1
ATOM 797 O O . GLN A 1 102 ? -0.905 11.945 -0.322 1.00 92.06 102 GLN A O 1
ATOM 802 N N . PRO A 1 103 ? 0.034 11.722 -2.377 1.00 92.50 103 PRO A N 1
ATOM 803 C CA . PRO A 1 103 ? 1.087 10.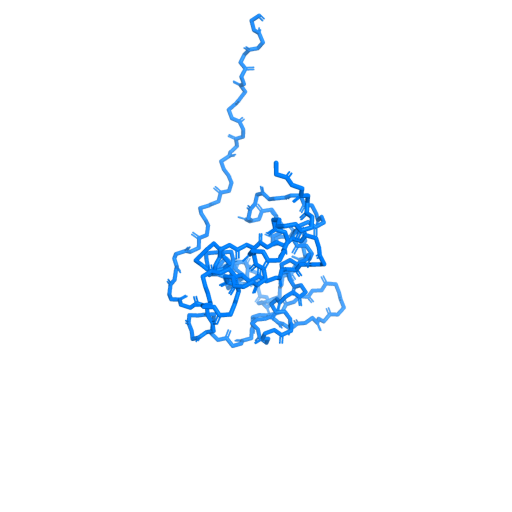801 -1.965 1.00 92.50 103 PRO A CA 1
ATOM 804 C C . PRO A 1 103 ? 1.877 11.324 -0.770 1.00 92.50 103 PRO A C 1
ATOM 806 O O . PRO A 1 103 ? 2.046 12.536 -0.590 1.00 92.50 103 PRO A O 1
ATOM 809 N N . LEU A 1 104 ? 2.385 10.403 0.048 1.00 89.00 104 LEU A N 1
ATOM 810 C CA . LEU A 1 104 ? 3.332 10.781 1.089 1.00 89.00 104 LEU A CA 1
ATOM 811 C C . LEU A 1 104 ? 4.533 11.502 0.456 1.00 89.00 104 LEU A C 1
ATOM 813 O O . LEU A 1 104 ? 5.021 11.056 -0.586 1.00 89.00 104 LEU A O 1
ATOM 817 N N . PRO A 1 105 ? 5.004 12.608 1.064 1.00 84.12 105 PRO A N 1
ATOM 818 C CA . PRO A 1 105 ? 6.250 13.215 0.630 1.00 84.12 105 PRO A CA 1
ATOM 819 C C . PRO A 1 105 ? 7.373 12.179 0.765 1.00 84.12 105 PRO A C 1
ATOM 821 O O . PRO A 1 105 ? 7.321 11.362 1.693 1.00 84.12 105 PRO A O 1
ATOM 824 N N . PRO A 1 106 ? 8.383 12.205 -0.123 1.00 77.31 106 PRO A N 1
ATOM 825 C CA . PRO A 1 106 ? 9.528 11.319 0.008 1.00 77.31 106 PRO A CA 1
ATOM 826 C C . PRO A 1 106 ? 10.130 11.483 1.408 1.00 77.31 106 PRO A C 1
ATOM 828 O O . PRO A 1 106 ? 10.149 12.609 1.934 1.00 77.31 106 PRO A O 1
ATOM 831 N N . PRO A 1 107 ? 10.584 10.387 2.042 1.00 76.94 107 PRO A N 1
ATOM 832 C CA . PRO A 1 107 ? 11.173 10.481 3.364 1.00 76.94 107 PRO A CA 1
ATOM 833 C C . PRO A 1 107 ? 12.334 11.467 3.325 1.00 76.94 107 PRO A C 1
ATOM 835 O O . PRO A 1 107 ? 13.226 11.385 2.482 1.00 76.94 107 PRO A O 1
ATOM 838 N N . GLN A 1 108 ? 12.292 12.427 4.240 1.00 65.62 108 GLN A N 1
ATOM 839 C CA . GLN A 1 108 ? 13.393 13.354 4.426 1.00 65.62 108 GLN A CA 1
ATOM 840 C C . GLN A 1 108 ? 14.577 12.559 4.990 1.00 65.62 108 GLN A C 1
ATOM 842 O O . GLN A 1 108 ? 14.356 11.742 5.893 1.00 65.62 108 GLN A O 1
ATOM 847 N N . PRO A 1 109 ? 15.816 12.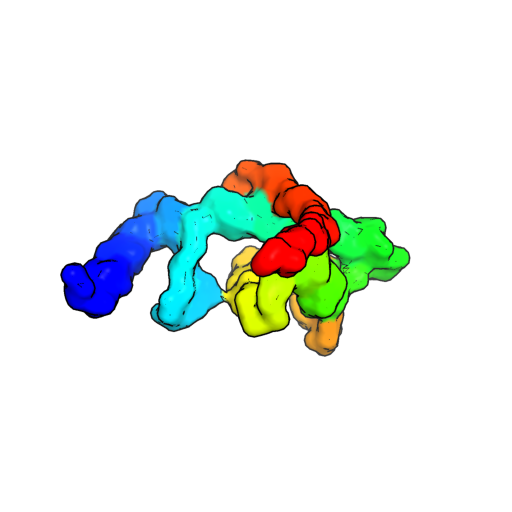774 4.511 1.00 62.19 109 PRO A N 1
ATOM 848 C CA . PRO A 1 109 ? 16.978 12.228 5.192 1.00 62.19 109 PRO A CA 1
ATOM 849 C C . PRO A 1 109 ? 16.930 12.707 6.643 1.00 62.19 109 PRO A C 1
ATOM 851 O O . PRO A 1 109 ? 16.724 13.897 6.901 1.00 62.19 109 PRO A O 1
ATOM 854 N N . SER A 1 110 ? 17.036 11.766 7.584 1.00 58.62 110 SER A N 1
ATOM 855 C CA . SER A 1 110 ? 17.101 12.068 9.009 1.00 58.62 110 SER A CA 1
ATOM 856 C C . SER A 1 110 ? 18.144 13.159 9.201 1.00 58.62 110 SER A C 1
ATOM 858 O O . SER A 1 110 ? 19.320 12.928 8.928 1.00 58.62 110 SER A O 1
ATOM 860 N N . LYS A 1 111 ? 17.725 14.359 9.621 1.00 53.50 111 LYS A N 1
ATOM 861 C CA . LYS A 1 111 ? 18.677 15.371 10.079 1.00 53.50 111 LYS A CA 1
ATOM 862 C C . LYS A 1 111 ? 19.516 14.688 11.154 1.00 53.50 111 LYS A C 1
ATOM 864 O O . LYS A 1 111 ? 18.940 14.219 12.137 1.00 53.50 111 LYS A O 1
ATOM 869 N N . GLU A 1 112 ? 20.826 14.577 10.943 1.00 52.75 112 GLU A N 1
ATOM 870 C CA . GLU A 1 112 ? 21.756 14.208 12.005 1.00 52.75 112 GLU A CA 1
ATOM 871 C C . GLU A 1 112 ? 21.455 15.135 13.179 1.00 52.75 112 GLU A C 1
ATOM 873 O O . GLU A 1 112 ? 21.633 16.349 13.093 1.00 52.75 112 GLU A O 1
ATOM 878 N N . VAL A 1 113 ? 20.887 14.579 14.246 1.00 57.50 113 VAL A N 1
ATOM 879 C CA . VAL A 1 113 ? 20.802 15.282 15.517 1.00 57.50 113 VAL A CA 1
ATOM 880 C C . VAL A 1 113 ? 22.231 15.251 16.044 1.00 57.50 113 VAL A C 1
ATOM 882 O O . VAL A 1 113 ? 22.721 14.152 16.312 1.00 57.50 113 VAL A O 1
ATOM 885 N N . PRO A 1 114 ? 22.937 16.393 16.150 1.00 49.09 114 PRO A N 1
ATOM 886 C CA . PRO A 1 114 ? 24.277 16.387 16.705 1.00 49.09 114 PRO A CA 1
ATOM 887 C C . PRO A 1 114 ? 24.167 15.865 18.132 1.00 49.09 114 PRO A C 1
ATOM 889 O O . PRO A 1 114 ? 23.403 16.410 18.934 1.00 49.09 114 PRO A O 1
ATOM 892 N N . LEU A 1 115 ? 24.894 14.790 18.423 1.00 52.41 115 LEU A N 1
ATOM 893 C CA . LEU A 1 115 ? 25.064 14.300 19.779 1.00 52.41 115 LEU A CA 1
ATOM 894 C C . LEU A 1 115 ? 25.786 15.415 20.552 1.00 52.41 115 LEU A C 1
ATOM 896 O O . LEU A 1 115 ? 26.965 15.670 20.309 1.00 52.41 115 LEU A O 1
ATOM 900 N N . LYS A 1 116 ? 25.039 16.152 21.377 1.00 50.31 116 LYS A N 1
ATOM 901 C CA . LYS A 1 116 ? 25.610 17.009 22.418 1.00 50.31 116 LYS A CA 1
ATOM 902 C C . LYS A 1 116 ? 25.956 16.159 23.626 1.00 50.31 116 LYS A C 1
ATOM 904 O O . LYS A 1 116 ? 25.145 15.258 23.937 1.00 50.31 116 LYS A O 1
#

Secondary structure (DSSP, 8-state):
--HHHHHHHHHHHHTTTSEEESSSS-EEEHHHHHHHHHHHHHHHHTSTTS-EEHHHHHHHHT--HHHHHHHHHHHHHHTSEEEETTEEEE-S-HHHHH---PPPPPPPP-------

Radius of gyration: 15.67 Å; chains: 1; bounding box: 44×30×46 Å

Foldseek 3Di:
DDPVVVLVVLVVVVVVVQWDDLDPNDIDGLQVLQQLLLVLQVLLVVDPNSKDFLVSSCQQQVHDSVSSVSSVVVCCVVQQWPDDPRIIHGGDDSCVVRNHHHHDHRDDPPDPPPDD

Sequence (116 aa):
MKESVLRDFLHRKSRTGEVMRVTADRFCLRETLARVAATAPQVALSTEDGFFTAAQFRDAIGTGRGLAIHYLELFDRLGLTQRFGNRRRTGKDFASALGPAQPLPPPQPSKEVPLK

pLDDT: mean 88.9, std 12.22, range [49.09, 98.31]